Protein AF-C3KRX3-F1 (afdb_monomer_lite)

pLDDT: mean 74.13, std 24.15, range [28.0, 97.75]

InterPro domains:
  IPR002525 Transposase IS110-like, N-terminal [PF01548] (1-55)

Radius of gyration: 36.02 Å; chains: 1; bounding box: 88×101×61 Å

Structure (mmCIF, N/CA/C/O backbone):
data_AF-C3KRX3-F1
#
_entry.id   AF-C3KRX3-F1
#
loop_
_atom_site.group_PDB
_atom_site.id
_atom_site.type_symbol
_atom_site.label_atom_id
_atom_site.label_alt_id
_atom_site.label_comp_id
_atom_site.label_asym_id
_atom_site.label_entity_id
_atom_site.label_seq_id
_atom_site.pdbx_PDB_ins_code
_atom_site.Cartn_x
_atom_site.Cartn_y
_atom_site.Cartn_z
_atom_site.occupancy
_atom_site.B_iso_or_equiv
_atom_site.auth_seq_id
_atom_site.auth_comp_id
_atom_site.auth_asym_id
_atom_site.auth_atom_id
_atom_site.pdbx_PDB_model_num
ATOM 1 N N . MET A 1 1 ? 27.869 24.594 -34.626 1.00 61.56 1 MET A N 1
ATOM 2 C CA . MET A 1 1 ? 28.157 23.152 -34.427 1.00 61.56 1 MET A CA 1
ATOM 3 C C . MET A 1 1 ? 28.189 22.350 -35.729 1.00 61.56 1 MET A C 1
ATOM 5 O O . MET A 1 1 ? 29.148 21.621 -35.917 1.00 61.56 1 MET A O 1
ATOM 9 N N . ALA A 1 2 ? 27.242 22.512 -36.662 1.00 75.69 2 ALA A N 1
ATOM 10 C CA . ALA A 1 2 ? 27.220 21.733 -37.914 1.00 75.69 2 ALA A CA 1
ATOM 11 C C . ALA A 1 2 ? 28.463 21.888 -38.828 1.00 75.69 2 ALA A C 1
ATOM 13 O O . ALA A 1 2 ? 28.830 20.942 -39.514 1.00 75.69 2 ALA A O 1
ATOM 14 N N . SER A 1 3 ? 29.127 23.053 -38.822 1.00 82.56 3 SER A N 1
ATOM 15 C CA . SER A 1 3 ? 30.347 23.293 -39.619 1.00 82.56 3 SER A CA 1
ATOM 16 C C . SER A 1 3 ? 31.517 22.388 -39.199 1.00 82.56 3 SER A C 1
ATOM 18 O O . SER A 1 3 ? 32.142 21.756 -40.043 1.00 82.56 3 SER A O 1
ATOM 20 N N . ALA A 1 4 ? 31.728 22.229 -37.887 1.00 81.69 4 ALA A N 1
ATOM 21 C CA . ALA A 1 4 ? 32.831 21.445 -37.330 1.00 81.69 4 ALA A CA 1
ATOM 22 C C . ALA A 1 4 ? 32.752 19.950 -37.690 1.00 81.69 4 ALA A C 1
ATOM 24 O O . ALA A 1 4 ? 33.777 19.306 -37.875 1.00 81.69 4 ALA A O 1
ATOM 25 N N . LEU A 1 5 ? 31.541 19.400 -37.847 1.00 80.94 5 LEU A N 1
ATOM 26 C CA . LEU A 1 5 ? 31.346 18.009 -38.282 1.00 80.94 5 LEU A CA 1
ATOM 27 C C . LEU A 1 5 ? 31.797 17.773 -39.732 1.00 80.94 5 LEU A C 1
ATOM 29 O O . LEU A 1 5 ? 32.137 16.648 -40.085 1.00 80.94 5 LEU A O 1
ATOM 33 N N . ARG A 1 6 ? 31.788 18.818 -40.573 1.00 81.44 6 ARG A N 1
ATOM 34 C CA . ARG A 1 6 ? 32.241 18.744 -41.969 1.00 81.44 6 ARG A CA 1
ATOM 35 C C . ARG A 1 6 ? 33.741 18.981 -42.095 1.00 81.44 6 ARG A C 1
ATOM 37 O O . ARG A 1 6 ? 34.376 18.332 -42.917 1.00 81.44 6 ARG A O 1
ATOM 44 N N . THR A 1 7 ? 34.292 19.909 -41.314 1.00 89.62 7 THR A N 1
ATOM 45 C CA . THR A 1 7 ? 35.708 20.293 -41.410 1.00 89.62 7 THR A CA 1
ATOM 46 C C . THR A 1 7 ? 36.634 19.378 -40.623 1.00 89.62 7 THR A C 1
ATOM 48 O O . THR A 1 7 ? 37.745 19.121 -41.076 1.00 89.62 7 THR A O 1
ATOM 51 N N . ASP A 1 8 ? 36.184 18.839 -39.487 1.00 86.88 8 ASP A N 1
ATOM 52 C CA . ASP A 1 8 ? 37.054 18.126 -38.547 1.00 86.88 8 ASP A CA 1
ATOM 53 C C . ASP A 1 8 ? 36.529 16.729 -38.170 1.00 86.88 8 ASP A C 1
ATOM 55 O O . ASP A 1 8 ? 36.429 16.407 -36.985 1.00 86.88 8 ASP A O 1
ATOM 59 N N . PRO A 1 9 ? 36.230 15.843 -39.141 1.00 80.69 9 PRO A N 1
ATOM 60 C CA . PRO A 1 9 ? 35.648 14.524 -38.871 1.00 80.69 9 PRO A CA 1
ATOM 61 C C . PRO A 1 9 ? 36.536 13.644 -37.978 1.00 80.69 9 PRO A C 1
ATOM 63 O O . PRO A 1 9 ? 36.030 12.858 -37.186 1.00 80.69 9 PRO A O 1
ATOM 66 N N . ARG A 1 10 ? 37.862 13.826 -38.037 1.00 85.12 10 ARG A N 1
ATOM 67 C CA . ARG A 1 10 ? 38.846 13.137 -37.179 1.00 85.12 10 ARG A CA 1
ATOM 68 C C . ARG A 1 10 ? 38.731 13.478 -35.689 1.00 85.12 10 ARG A C 1
ATOM 70 O O . ARG A 1 10 ? 39.195 12.708 -34.856 1.00 85.12 10 ARG A O 1
ATOM 77 N N . CYS A 1 11 ? 38.140 14.625 -35.356 1.00 88.81 11 CYS A N 1
ATOM 78 C CA . CYS A 1 11 ? 37.934 15.061 -33.975 1.00 88.81 11 CYS A CA 1
ATOM 79 C C . CYS A 1 11 ? 36.667 14.448 -33.359 1.00 88.81 11 CYS A C 1
ATOM 81 O O . CYS A 1 11 ? 36.421 14.623 -32.166 1.00 88.81 11 CYS A O 1
ATOM 83 N N . PHE A 1 12 ? 35.866 13.728 -34.151 1.00 84.00 12 PHE A N 1
ATOM 84 C CA . PHE A 1 12 ? 34.628 13.102 -33.714 1.00 84.00 12 PHE A CA 1
ATOM 85 C C . PHE A 1 12 ? 34.706 11.586 -33.866 1.00 84.00 12 PHE A C 1
ATOM 87 O O . PHE A 1 12 ? 35.171 11.046 -34.865 1.00 84.00 12 PHE A O 1
ATOM 94 N N . ARG A 1 13 ? 34.200 10.877 -32.859 1.00 84.69 13 ARG A N 1
ATOM 95 C CA . ARG A 1 13 ? 33.990 9.434 -32.939 1.00 84.69 13 ARG A CA 1
ATOM 96 C C . ARG A 1 13 ? 32.637 9.168 -33.595 1.00 84.69 13 ARG A C 1
ATOM 98 O O . ARG A 1 13 ? 31.628 9.713 -33.151 1.00 84.69 13 ARG A O 1
ATOM 105 N N . LEU A 1 14 ? 32.610 8.293 -34.600 1.00 82.06 14 LEU A N 1
ATOM 106 C CA . LEU A 1 14 ? 31.362 7.840 -35.213 1.00 82.06 14 LEU A CA 1
ATOM 107 C C . LEU A 1 14 ? 30.491 7.123 -34.171 1.00 82.06 14 LEU A C 1
ATOM 109 O O . LEU A 1 14 ? 30.940 6.195 -33.491 1.00 82.06 14 LEU A O 1
ATOM 113 N N . LEU A 1 15 ? 29.243 7.572 -34.043 1.00 80.88 15 LEU A N 1
ATOM 114 C CA . LEU A 1 15 ? 28.245 6.920 -33.209 1.00 80.88 15 LEU A CA 1
ATOM 115 C C . LEU A 1 15 ? 27.682 5.727 -33.991 1.00 80.88 15 LEU A C 1
ATOM 117 O O . LEU A 1 15 ? 26.908 5.907 -34.928 1.00 80.88 15 LEU A O 1
ATOM 121 N N . ALA A 1 16 ? 28.083 4.512 -33.624 1.00 81.75 16 ALA A N 1
ATOM 122 C CA . ALA A 1 16 ? 27.422 3.311 -34.117 1.00 81.75 16 ALA A CA 1
ATOM 123 C C . ALA A 1 16 ? 26.065 3.151 -33.419 1.00 81.75 16 ALA A C 1
ATOM 125 O O . ALA A 1 16 ? 25.944 3.420 -32.217 1.00 81.75 16 ALA A O 1
ATOM 126 N N . VAL A 1 17 ? 25.055 2.697 -34.164 1.00 81.19 17 VAL A N 1
ATOM 127 C CA . VAL A 1 17 ? 23.782 2.272 -33.572 1.00 81.19 17 VAL A CA 1
ATOM 128 C C . VAL A 1 17 ? 24.090 1.148 -32.583 1.00 81.19 17 VAL A C 1
ATOM 130 O O . VAL A 1 17 ? 24.854 0.234 -32.892 1.00 81.19 17 VAL A O 1
ATOM 133 N N . SER A 1 18 ? 23.576 1.275 -31.358 1.00 84.62 18 SER A N 1
ATOM 134 C CA . SER A 1 18 ? 23.755 0.242 -30.333 1.00 84.62 18 SER A CA 1
ATOM 135 C C . SER A 1 18 ? 23.065 -1.048 -30.769 1.00 84.62 18 SER A C 1
ATOM 137 O O . SER A 1 18 ? 22.106 -0.997 -31.534 1.00 84.62 18 SER A O 1
ATOM 139 N N . ASP A 1 19 ? 23.537 -2.186 -30.264 1.00 91.00 19 ASP A N 1
ATOM 140 C CA . ASP A 1 19 ? 22.885 -3.473 -30.503 1.00 91.00 19 ASP A CA 1
ATOM 141 C C . ASP A 1 19 ? 21.372 -3.378 -30.190 1.00 91.00 19 ASP A C 1
ATOM 143 O O . ASP A 1 19 ? 21.019 -2.807 -29.148 1.00 91.00 19 ASP A O 1
ATOM 147 N N . PRO A 1 20 ? 20.475 -3.880 -31.063 1.00 90.81 20 PRO A N 1
ATOM 148 C CA . PRO A 1 20 ? 19.029 -3.799 -30.860 1.00 90.81 20 PRO A CA 1
ATOM 149 C C . PRO A 1 20 ? 18.568 -4.300 -29.486 1.00 90.81 20 PRO A C 1
ATOM 151 O O . PRO A 1 20 ? 17.717 -3.666 -28.866 1.00 90.81 20 PRO A O 1
ATOM 154 N N . VAL A 1 21 ? 19.198 -5.350 -28.947 1.00 93.94 21 VAL A N 1
ATOM 155 C CA . VAL A 1 21 ? 18.881 -5.896 -27.617 1.00 93.94 21 VAL A CA 1
ATOM 156 C C . VAL A 1 21 ? 19.184 -4.877 -26.516 1.00 93.94 21 VAL A C 1
ATOM 158 O O . VAL A 1 21 ? 18.441 -4.742 -25.544 1.00 93.94 21 VAL A O 1
ATOM 161 N N . VAL A 1 22 ? 20.265 -4.107 -26.668 1.00 92.69 22 VAL A N 1
ATOM 162 C CA . VAL A 1 22 ? 20.630 -3.042 -25.721 1.00 92.69 22 VAL A CA 1
ATOM 163 C C . VAL A 1 22 ? 19.642 -1.878 -25.795 1.00 92.69 22 VAL A C 1
ATOM 165 O O . VAL A 1 22 ? 19.370 -1.248 -24.772 1.00 92.69 22 VAL A O 1
ATOM 168 N N . ILE A 1 23 ? 19.109 -1.577 -26.981 1.00 91.31 23 ILE A N 1
ATOM 169 C CA . ILE A 1 23 ? 18.072 -0.552 -27.151 1.00 91.31 23 ILE A CA 1
ATOM 170 C C . ILE A 1 23 ? 16.788 -1.002 -26.448 1.00 91.31 23 ILE A C 1
ATOM 172 O O . ILE A 1 23 ? 16.281 -0.264 -25.607 1.00 91.31 23 ILE A O 1
ATOM 176 N N . GLU A 1 24 ? 16.321 -2.223 -26.708 1.00 93.12 24 GLU A N 1
ATOM 177 C CA . GLU A 1 24 ? 15.122 -2.777 -26.067 1.00 93.12 24 GLU A CA 1
ATOM 178 C C . GLU A 1 24 ? 15.239 -2.782 -24.541 1.00 93.12 24 GLU A C 1
ATOM 180 O O . GLU A 1 24 ? 14.356 -2.279 -23.846 1.00 93.12 24 GLU A O 1
ATOM 185 N N . LEU A 1 25 ? 16.358 -3.272 -23.999 1.00 96.25 25 LEU A N 1
ATOM 186 C CA . LEU A 1 25 ? 16.591 -3.296 -22.555 1.00 96.25 25 LEU A CA 1
ATOM 187 C C . LEU A 1 25 ? 16.552 -1.892 -21.930 1.00 96.25 25 LEU A C 1
ATOM 189 O O . LEU A 1 25 ? 16.054 -1.723 -20.816 1.00 96.25 25 LEU A O 1
ATOM 193 N N . ARG A 1 26 ? 17.058 -0.870 -22.634 1.00 94.56 26 ARG A N 1
ATOM 194 C CA . ARG A 1 26 ? 16.985 0.520 -22.160 1.00 94.56 26 ARG A CA 1
ATOM 195 C C . ARG A 1 26 ? 15.557 1.032 -22.111 1.00 94.56 26 ARG A C 1
ATOM 197 O O . ARG A 1 26 ? 15.231 1.745 -21.167 1.00 94.56 26 ARG A O 1
ATOM 204 N N . GLU A 1 27 ? 14.720 0.681 -23.081 1.00 96.44 27 GLU A N 1
ATOM 205 C CA . GLU A 1 27 ? 13.312 1.079 -23.046 1.00 96.44 27 GLU A CA 1
ATOM 206 C C . GLU A 1 27 ? 12.575 0.400 -21.886 1.00 96.44 27 GLU A C 1
ATOM 208 O O . GLU A 1 27 ? 11.842 1.067 -21.159 1.00 96.44 27 GLU A O 1
ATOM 213 N N . TRP A 1 28 ? 12.853 -0.879 -21.610 1.00 96.38 28 TRP A N 1
ATOM 214 C CA . TRP A 1 28 ? 12.327 -1.544 -20.412 1.00 96.38 28 TRP A CA 1
ATOM 215 C C . TRP A 1 28 ? 12.785 -0.868 -19.114 1.00 96.38 28 TRP A C 1
ATOM 217 O O . TRP A 1 28 ? 11.968 -0.653 -18.217 1.00 96.38 28 TRP A O 1
ATOM 227 N N . SER A 1 29 ? 14.065 -0.486 -19.021 1.00 96.19 29 SER A N 1
ATOM 228 C CA . SER A 1 29 ? 14.590 0.264 -17.868 1.00 96.19 29 SER A CA 1
ATOM 229 C C . SER A 1 29 ? 13.877 1.603 -17.698 1.00 96.19 29 SER A C 1
ATOM 231 O O . SER A 1 29 ? 13.450 1.928 -16.594 1.00 96.19 29 SER A O 1
ATOM 233 N N . ARG A 1 30 ? 13.680 2.355 -18.790 1.00 96.25 30 ARG A N 1
ATOM 234 C CA . ARG A 1 30 ? 12.962 3.639 -18.766 1.00 96.25 30 ARG A CA 1
ATOM 235 C C . ARG A 1 30 ? 11.528 3.480 -18.281 1.00 96.25 30 ARG A C 1
ATOM 237 O O . ARG A 1 30 ? 11.112 4.213 -17.394 1.00 96.25 30 ARG A O 1
ATOM 244 N N . ILE A 1 31 ? 10.799 2.487 -18.792 1.00 97.75 31 ILE A N 1
ATOM 245 C CA . ILE A 1 31 ? 9.425 2.209 -18.350 1.00 97.75 31 ILE A CA 1
ATOM 246 C C . ILE A 1 31 ? 9.401 1.880 -16.851 1.00 97.75 31 ILE A C 1
ATOM 248 O O . ILE A 1 31 ? 8.549 2.383 -16.117 1.00 97.75 31 ILE A O 1
ATOM 252 N N . ALA A 1 32 ? 10.341 1.063 -16.371 1.00 97.19 32 ALA A N 1
ATOM 253 C CA . ALA A 1 32 ? 10.432 0.725 -14.953 1.00 97.19 32 ALA A CA 1
ATOM 254 C C . ALA A 1 32 ? 10.741 1.955 -14.076 1.00 97.19 32 ALA A C 1
ATOM 256 O O . ALA A 1 32 ? 10.160 2.107 -12.995 1.00 97.19 32 ALA A O 1
ATOM 257 N N . GLU A 1 33 ? 11.620 2.848 -14.534 1.00 97.19 33 GLU A N 1
ATOM 258 C CA . GLU A 1 33 ? 11.944 4.113 -13.864 1.00 97.19 33 GLU A CA 1
ATOM 259 C C . GLU A 1 33 ? 10.735 5.059 -13.815 1.00 97.19 33 GLU A C 1
ATOM 261 O O . GLU A 1 33 ? 10.416 5.587 -12.745 1.00 97.19 33 GLU A O 1
ATOM 266 N N . ASP A 1 34 ? 10.014 5.208 -14.927 1.00 97.62 34 ASP A N 1
ATOM 267 C CA . ASP A 1 34 ? 8.817 6.047 -15.022 1.00 97.62 34 ASP A CA 1
ATOM 268 C C . ASP A 1 34 ? 7.706 5.549 -14.088 1.00 97.62 34 ASP A C 1
ATOM 270 O O . ASP A 1 34 ? 7.142 6.325 -13.309 1.00 97.62 34 ASP A O 1
ATOM 274 N N . LEU A 1 35 ? 7.436 4.239 -14.082 1.00 97.00 35 LEU A N 1
ATOM 275 C CA . LEU A 1 35 ? 6.455 3.632 -13.177 1.00 97.00 35 LEU A CA 1
ATOM 276 C C . LEU A 1 35 ? 6.865 3.767 -11.708 1.00 97.00 35 LEU A C 1
ATOM 278 O O . LEU A 1 35 ? 6.021 4.023 -10.847 1.00 97.00 35 LEU A O 1
ATOM 282 N N . SER A 1 36 ? 8.159 3.650 -11.407 1.00 94.31 36 SER A N 1
ATOM 283 C CA . SER A 1 36 ? 8.675 3.856 -10.050 1.00 94.31 36 SER A CA 1
ATOM 284 C C . SER A 1 36 ? 8.493 5.307 -9.596 1.00 94.31 36 SER A C 1
ATOM 286 O O . SER A 1 36 ? 8.085 5.565 -8.458 1.00 94.31 36 SER A O 1
ATOM 288 N N . ALA A 1 37 ? 8.752 6.272 -10.482 1.00 95.94 37 ALA A N 1
ATOM 289 C CA . ALA A 1 37 ? 8.524 7.686 -10.210 1.00 95.94 37 ALA A CA 1
ATOM 290 C C . ALA A 1 37 ? 7.034 7.982 -9.981 1.00 95.94 37 ALA A C 1
ATOM 292 O O . ALA A 1 37 ? 6.687 8.699 -9.037 1.00 95.94 37 ALA A O 1
ATOM 293 N N . GLU A 1 38 ? 6.151 7.391 -10.784 1.00 96.56 38 GLU A N 1
ATOM 294 C CA . GLU A 1 38 ? 4.708 7.579 -10.651 1.00 96.56 38 GLU A CA 1
ATOM 295 C C . GLU A 1 38 ? 4.161 6.950 -9.363 1.00 96.56 38 GLU A C 1
ATOM 297 O O . GLU A 1 38 ? 3.446 7.608 -8.602 1.00 96.56 38 GLU A O 1
ATOM 302 N N . ARG A 1 39 ? 4.603 5.733 -9.022 1.00 94.12 39 ARG A N 1
ATOM 303 C CA . ARG A 1 39 ? 4.300 5.080 -7.737 1.00 94.12 39 ARG A CA 1
ATOM 304 C C . ARG A 1 39 ? 4.677 5.969 -6.558 1.00 94.12 39 ARG A C 1
ATOM 306 O O . ARG A 1 39 ? 3.895 6.108 -5.614 1.00 94.12 39 ARG A O 1
ATOM 313 N N . ASN A 1 40 ? 5.841 6.615 -6.614 1.00 92.94 40 ASN A N 1
ATOM 314 C CA . ASN A 1 40 ? 6.287 7.538 -5.570 1.00 92.94 40 ASN A CA 1
ATOM 315 C C . ASN A 1 40 ? 5.400 8.788 -5.477 1.00 92.94 40 ASN A C 1
ATOM 317 O O . ASN A 1 40 ? 5.023 9.187 -4.373 1.00 92.94 40 ASN A O 1
ATOM 321 N N . ARG A 1 41 ? 5.023 9.391 -6.612 1.00 94.25 41 ARG A N 1
ATOM 322 C CA . ARG A 1 41 ? 4.116 10.553 -6.642 1.00 94.25 41 ARG A CA 1
ATOM 323 C C . ARG A 1 41 ? 2.748 10.220 -6.047 1.00 94.25 41 ARG A C 1
ATOM 325 O O . ARG A 1 41 ? 2.272 10.957 -5.181 1.00 94.25 41 ARG A O 1
ATOM 332 N N . LEU A 1 42 ? 2.147 9.100 -6.451 1.00 94.19 42 LEU A N 1
ATOM 333 C CA . LEU A 1 42 ? 0.850 8.643 -5.942 1.00 94.19 42 LEU A CA 1
ATOM 334 C C . LEU A 1 42 ? 0.907 8.328 -4.444 1.00 94.19 42 LEU A C 1
ATOM 336 O O . LEU A 1 42 ? 0.047 8.780 -3.688 1.00 94.19 42 LEU A O 1
ATOM 340 N N . THR A 1 43 ? 1.965 7.647 -3.999 1.00 92.25 43 THR A N 1
ATOM 341 C CA . THR A 1 43 ? 2.199 7.345 -2.577 1.00 92.25 43 THR A CA 1
ATOM 342 C C . THR A 1 43 ? 2.309 8.625 -1.744 1.00 92.25 43 THR A C 1
ATOM 344 O O . THR A 1 43 ? 1.712 8.728 -0.671 1.00 92.25 43 THR A O 1
ATOM 347 N N . ASN A 1 44 ? 3.029 9.634 -2.239 1.00 91.56 44 ASN A N 1
ATOM 348 C CA . ASN A 1 44 ? 3.159 10.916 -1.547 1.00 91.56 44 ASN A CA 1
ATOM 349 C C . ASN A 1 44 ? 1.820 11.654 -1.467 1.00 91.56 44 ASN A C 1
ATOM 351 O O . ASN A 1 44 ? 1.441 12.119 -0.392 1.00 91.56 44 ASN A O 1
ATOM 355 N N . ARG A 1 45 ? 1.058 11.690 -2.567 1.00 92.00 45 ARG A N 1
ATOM 356 C CA . ARG A 1 45 ? -0.279 12.298 -2.583 1.00 92.00 45 ARG A CA 1
ATOM 357 C C . ARG A 1 45 ? -1.230 11.597 -1.611 1.00 92.00 45 ARG A C 1
ATOM 359 O O . ARG A 1 45 ? -1.936 12.269 -0.862 1.00 92.00 45 ARG A O 1
ATOM 366 N N . MET A 1 46 ? -1.227 10.265 -1.583 1.00 91.62 46 MET A N 1
ATOM 367 C CA . MET A 1 46 ? -2.004 9.464 -0.633 1.00 91.62 46 MET A CA 1
ATOM 368 C C . MET A 1 46 ? -1.612 9.778 0.815 1.00 91.62 46 MET A C 1
ATOM 370 O O . MET A 1 46 ? -2.489 10.023 1.644 1.00 91.62 46 MET A O 1
ATOM 374 N N . ARG A 1 47 ? -0.307 9.848 1.116 1.00 91.19 47 ARG A N 1
ATOM 375 C CA . ARG A 1 47 ? 0.202 10.210 2.449 1.00 91.19 47 ARG A CA 1
ATOM 376 C C . ARG A 1 47 ? -0.353 11.548 2.921 1.00 91.19 47 ARG A C 1
ATOM 378 O O . ARG A 1 47 ? -0.792 11.658 4.063 1.00 91.19 47 ARG A O 1
ATOM 385 N N . GLU A 1 48 ? -0.345 12.557 2.054 1.00 89.75 48 GLU A N 1
ATOM 386 C CA . GLU A 1 48 ? -0.862 13.890 2.377 1.00 89.75 48 GLU A CA 1
ATOM 387 C C . GLU A 1 48 ? -2.361 13.880 2.697 1.00 89.75 48 GLU A C 1
ATOM 389 O O . GLU A 1 48 ? -2.791 14.586 3.612 1.00 89.75 48 GLU A O 1
ATOM 394 N N . GLN A 1 49 ? -3.156 13.073 1.983 1.00 90.25 49 GLN A N 1
ATOM 395 C CA . GLN A 1 49 ? -4.587 12.924 2.271 1.00 90.25 49 GLN A CA 1
ATOM 396 C C . GLN A 1 49 ? -4.822 12.188 3.594 1.00 90.25 49 GLN A C 1
ATOM 398 O O . GLN A 1 49 ? -5.573 12.671 4.444 1.00 90.25 49 GLN A O 1
ATOM 403 N N . LEU A 1 50 ? -4.126 11.068 3.811 1.00 88.75 50 LEU A N 1
ATOM 404 C CA . LEU A 1 50 ? -4.219 10.296 5.052 1.00 88.75 50 LEU A CA 1
ATOM 405 C C . LEU A 1 50 ? -3.812 11.122 6.269 1.00 88.75 50 LEU A C 1
ATOM 407 O O . LEU A 1 50 ? -4.461 11.044 7.306 1.00 88.75 50 LEU A O 1
ATOM 411 N N . TRP A 1 51 ? -2.803 11.981 6.134 1.00 87.44 51 TRP A N 1
ATOM 412 C CA . TRP A 1 51 ? -2.372 12.849 7.225 1.00 87.44 51 TRP A CA 1
ATOM 413 C C . TRP A 1 51 ? -3.476 13.801 7.705 1.00 87.44 51 TRP A C 1
ATOM 415 O O . TRP A 1 51 ? -3.549 14.114 8.893 1.00 87.44 51 TRP A O 1
ATOM 425 N N . ARG A 1 52 ? -4.346 14.260 6.795 1.00 86.88 52 ARG A N 1
ATOM 426 C CA . ARG A 1 52 ? -5.461 15.164 7.120 1.00 86.88 52 ARG A CA 1
ATOM 427 C C . ARG A 1 52 ? -6.665 14.425 7.691 1.00 86.88 52 ARG A C 1
ATOM 429 O O . ARG A 1 52 ? -7.343 14.976 8.552 1.00 86.88 52 ARG A O 1
ATOM 436 N N . TYR A 1 53 ? -6.939 13.222 7.191 1.00 87.44 53 TYR A N 1
ATOM 437 C CA . TYR A 1 53 ? -8.188 12.513 7.465 1.00 87.44 53 TYR A CA 1
ATOM 438 C C . TYR A 1 53 ? -8.043 11.367 8.472 1.00 87.44 53 TYR A C 1
ATOM 440 O O . TYR A 1 53 ? -8.844 11.256 9.396 1.00 87.44 53 TYR A O 1
ATOM 448 N N . PHE A 1 54 ? -7.020 10.525 8.322 1.00 89.12 54 PHE A N 1
ATOM 449 C CA . PHE A 1 54 ? -6.850 9.308 9.114 1.00 89.12 54 PHE A CA 1
ATOM 450 C C . PHE A 1 54 ? -5.370 9.069 9.477 1.00 89.12 54 PHE A C 1
ATOM 452 O O . PHE A 1 54 ? -4.740 8.131 8.982 1.00 89.12 54 PHE A O 1
ATOM 459 N N . PRO A 1 55 ? -4.786 9.918 10.346 1.00 88.88 55 PRO A N 1
ATOM 460 C CA . PRO A 1 55 ? -3.350 9.894 10.625 1.00 88.88 55 PRO A CA 1
ATOM 461 C C . PRO A 1 55 ? -2.887 8.636 11.368 1.00 88.88 55 PRO A C 1
ATOM 463 O O . PRO A 1 55 ? -1.732 8.258 11.226 1.00 88.88 55 PRO A O 1
ATOM 466 N N . ALA A 1 56 ? -3.769 7.965 12.116 1.00 89.62 56 ALA A N 1
ATOM 467 C CA . ALA A 1 56 ? -3.449 6.733 12.838 1.00 89.62 56 ALA A CA 1
ATOM 468 C C . ALA A 1 56 ? -2.934 5.606 11.921 1.00 89.62 56 ALA A C 1
ATOM 470 O O . ALA A 1 56 ? -2.076 4.825 12.321 1.00 89.62 56 ALA A O 1
ATOM 471 N N . LEU A 1 57 ? -3.400 5.556 10.668 1.00 89.62 57 LEU A N 1
ATOM 472 C CA . LEU A 1 57 ? -2.944 4.571 9.686 1.00 89.62 57 LEU A CA 1
ATOM 473 C C . LEU A 1 57 ? -1.456 4.753 9.323 1.00 89.62 57 LEU A C 1
ATOM 475 O O . LEU A 1 57 ? -0.776 3.781 9.008 1.00 89.62 57 LEU A O 1
ATOM 479 N N . LEU A 1 58 ? -0.939 5.986 9.405 1.00 89.81 58 LEU A N 1
ATOM 480 C CA . LEU A 1 58 ? 0.454 6.316 9.078 1.00 89.81 58 LEU A CA 1
ATOM 481 C C . LEU A 1 58 ? 1.456 5.863 10.151 1.00 89.81 58 LEU A C 1
ATOM 483 O O . LEU A 1 58 ? 2.652 5.829 9.873 1.00 89.81 58 LEU A O 1
ATOM 487 N N . GLU A 1 59 ? 0.992 5.524 11.355 1.00 89.31 59 GLU A N 1
ATOM 488 C CA . GLU A 1 59 ? 1.848 5.031 12.445 1.00 89.31 59 GLU A CA 1
ATOM 489 C C . GLU A 1 59 ? 2.190 3.540 12.283 1.00 89.31 59 GLU A C 1
ATOM 491 O O . GLU A 1 59 ? 3.158 3.055 12.865 1.00 89.31 59 GLU A O 1
ATOM 496 N N . LEU A 1 60 ? 1.415 2.806 11.476 1.00 89.69 60 LEU A N 1
ATOM 497 C CA . LEU A 1 60 ? 1.599 1.369 11.276 1.00 89.69 60 LEU A CA 1
ATOM 498 C C . LEU A 1 60 ? 2.701 1.042 10.264 1.00 89.69 60 LEU A C 1
ATOM 500 O O . LEU A 1 60 ? 3.393 0.041 10.406 1.00 89.69 60 LEU A O 1
ATOM 504 N N . GLU A 1 61 ? 2.852 1.835 9.206 1.00 88.44 61 GLU A N 1
ATOM 505 C CA . GLU A 1 61 ? 3.763 1.512 8.109 1.00 88.44 61 GLU A CA 1
ATOM 506 C C . GLU A 1 61 ? 4.269 2.771 7.415 1.00 88.44 61 GLU A C 1
ATOM 508 O O . GLU A 1 61 ? 3.518 3.718 7.173 1.00 88.44 61 GLU A O 1
ATOM 513 N N . ASN A 1 62 ? 5.551 2.765 7.046 1.00 84.44 62 ASN A N 1
ATOM 514 C CA . ASN A 1 62 ? 6.126 3.863 6.283 1.00 84.44 62 ASN A CA 1
ATOM 515 C C . ASN A 1 62 ? 5.992 3.654 4.769 1.00 84.44 62 ASN A C 1
ATOM 517 O O . ASN A 1 62 ? 5.883 4.647 4.043 1.00 84.44 62 ASN A O 1
ATOM 521 N N . ASP A 1 63 ? 6.001 2.410 4.281 1.00 88.12 63 ASP A N 1
ATOM 522 C CA . ASP A 1 63 ? 5.705 2.119 2.876 1.00 88.12 63 ASP A CA 1
ATOM 523 C C . ASP A 1 63 ? 4.196 2.003 2.623 1.00 88.12 63 ASP A C 1
ATOM 525 O O . ASP A 1 63 ? 3.595 0.942 2.781 1.00 88.12 63 ASP A O 1
ATOM 529 N N . LEU A 1 64 ? 3.578 3.098 2.177 1.00 88.19 64 LEU A N 1
ATOM 530 C CA . LEU A 1 64 ? 2.142 3.108 1.876 1.00 88.19 64 LEU A CA 1
ATOM 531 C C . LEU A 1 64 ? 1.767 2.308 0.623 1.00 88.19 64 LEU A C 1
ATOM 533 O O . LEU A 1 64 ? 0.586 2.085 0.386 1.00 88.19 64 LEU A O 1
ATOM 537 N N . GLY A 1 65 ? 2.756 1.886 -0.171 1.00 88.12 65 GLY A N 1
ATOM 538 C CA . GLY A 1 65 ? 2.554 0.967 -1.287 1.00 88.12 65 GLY A CA 1
ATOM 539 C C . GLY A 1 65 ? 2.592 -0.505 -0.875 1.00 88.12 65 GLY A C 1
ATOM 540 O O . GLY A 1 65 ? 2.547 -1.368 -1.744 1.00 88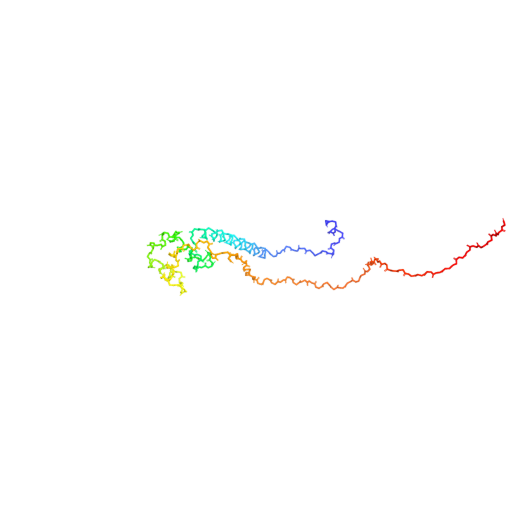.12 65 GLY A O 1
ATOM 541 N N . ALA A 1 66 ? 2.724 -0.817 0.418 1.00 91.25 66 ALA A N 1
ATOM 542 C CA . ALA A 1 66 ? 2.703 -2.194 0.877 1.00 91.25 66 ALA A CA 1
ATOM 543 C C . ALA A 1 66 ? 1.294 -2.790 0.716 1.00 91.25 66 ALA A C 1
ATOM 545 O O . ALA A 1 66 ? 0.336 -2.292 1.305 1.00 91.25 66 ALA A O 1
ATOM 546 N N . GLU A 1 67 ? 1.189 -3.900 -0.019 1.00 92.62 67 GLU A N 1
ATOM 547 C CA . GLU A 1 67 ? -0.078 -4.591 -0.332 1.00 92.62 67 GLU A CA 1
ATOM 548 C C . GLU A 1 67 ? -0.976 -4.806 0.893 1.00 92.62 67 GLU A C 1
ATOM 550 O O . GLU A 1 67 ? -2.176 -4.559 0.862 1.00 92.62 67 GLU A O 1
ATOM 555 N N . TRP A 1 68 ? -0.393 -5.209 2.023 1.00 94.31 68 TRP A N 1
ATOM 556 C CA . TRP A 1 68 ? -1.161 -5.451 3.243 1.00 94.31 68 TRP A CA 1
ATOM 557 C C . TRP A 1 68 ? -1.785 -4.186 3.840 1.00 94.31 68 TRP A C 1
ATOM 559 O O . TRP A 1 68 ? -2.835 -4.264 4.474 1.00 94.31 68 TRP A O 1
ATOM 569 N N . LEU A 1 69 ? -1.125 -3.034 3.679 1.00 93.75 69 LEU A N 1
ATOM 570 C CA . LEU A 1 69 ? -1.621 -1.758 4.173 1.00 93.75 69 LEU A CA 1
ATOM 571 C C . LEU A 1 69 ? -2.747 -1.256 3.268 1.00 93.75 69 LEU A C 1
ATOM 573 O O . LEU A 1 69 ? -3.730 -0.720 3.773 1.00 93.75 69 LEU A O 1
ATOM 577 N N . LEU A 1 70 ? -2.628 -1.471 1.955 1.00 93.50 70 LEU A N 1
ATOM 578 C CA . LEU A 1 70 ? -3.687 -1.172 0.991 1.00 93.50 70 LEU A CA 1
ATOM 579 C C . LEU A 1 70 ? -4.933 -2.024 1.260 1.00 93.50 70 LEU A C 1
ATOM 581 O O . LEU A 1 70 ? -6.023 -1.475 1.387 1.00 93.50 70 LEU A O 1
ATOM 585 N N . ASP A 1 71 ? -4.765 -3.329 1.481 1.00 95.31 71 ASP A N 1
ATOM 586 C CA . ASP A 1 71 ? -5.860 -4.228 1.867 1.00 95.31 71 ASP A CA 1
ATOM 587 C C . ASP A 1 71 ? -6.483 -3.848 3.220 1.00 95.31 71 ASP A C 1
ATOM 589 O O . ASP A 1 71 ? -7.701 -3.952 3.421 1.00 95.31 71 ASP A O 1
ATOM 593 N N . LEU A 1 72 ? -5.659 -3.400 4.175 1.00 94.31 72 LEU A N 1
ATOM 594 C CA . LEU A 1 72 ? -6.143 -2.888 5.455 1.00 94.31 72 LEU A CA 1
ATOM 595 C C . LEU A 1 72 ? -6.966 -1.617 5.252 1.00 94.31 72 LEU A C 1
ATOM 597 O O . LEU A 1 72 ? -8.016 -1.478 5.876 1.00 94.31 72 LEU A O 1
ATOM 601 N N . TRP A 1 73 ? -6.513 -0.713 4.387 1.00 93.25 73 TRP A N 1
ATOM 602 C CA . TRP A 1 73 ? -7.202 0.538 4.101 1.00 93.25 73 TRP A CA 1
ATOM 603 C C . TRP A 1 73 ? -8.521 0.316 3.354 1.00 93.25 73 TRP A C 1
ATOM 605 O O . TRP A 1 73 ? -9.519 0.942 3.698 1.00 93.25 73 TRP A O 1
ATOM 615 N N . ASP A 1 74 ? -8.575 -0.634 2.422 1.00 94.62 74 ASP A N 1
ATOM 616 C CA . ASP A 1 74 ? -9.825 -1.046 1.771 1.00 94.62 74 ASP A CA 1
ATOM 617 C C . ASP A 1 74 ? -10.821 -1.632 2.794 1.00 94.62 74 ASP A C 1
ATOM 619 O O . ASP A 1 74 ? -12.008 -1.284 2.861 1.00 94.62 74 ASP A O 1
ATOM 623 N N . THR A 1 75 ? -10.306 -2.447 3.719 1.00 94.00 75 THR A N 1
ATOM 624 C CA . THR A 1 75 ? -11.107 -2.998 4.817 1.00 94.00 75 THR A CA 1
ATOM 625 C C . THR A 1 75 ? -11.562 -1.906 5.793 1.00 94.00 75 THR A C 1
ATOM 627 O O . THR A 1 75 ? -12.702 -1.945 6.270 1.00 94.00 75 THR A O 1
ATOM 630 N N . VAL A 1 76 ? -10.714 -0.918 6.084 1.00 93.62 76 VAL A N 1
ATOM 631 C CA . VAL A 1 76 ? -10.904 0.137 7.090 1.00 93.62 76 VAL A CA 1
ATOM 632 C C . VAL A 1 76 ? -10.533 1.514 6.509 1.00 93.62 76 VAL A C 1
ATOM 634 O O . VAL A 1 76 ? -9.476 2.057 6.830 1.00 93.62 76 VAL A O 1
ATOM 637 N N . PRO A 1 77 ? -11.404 2.127 5.683 1.00 90.69 77 PRO A N 1
ATOM 638 C CA . PRO A 1 77 ? -11.083 3.388 5.026 1.00 90.69 77 PRO A CA 1
ATOM 639 C C . PRO A 1 77 ? -11.264 4.601 5.941 1.00 90.69 77 PRO A C 1
ATOM 641 O O . PRO A 1 77 ? -10.678 5.651 5.685 1.00 90.69 77 PRO A O 1
ATOM 644 N N . THR A 1 78 ? -12.069 4.473 7.005 1.00 90.12 78 THR A N 1
ATOM 645 C CA . THR A 1 78 ? -12.438 5.575 7.903 1.00 90.12 78 THR A CA 1
ATOM 646 C C . THR A 1 78 ? -12.144 5.244 9.369 1.00 90.12 78 THR A C 1
ATOM 648 O O . THR A 1 78 ? -12.265 4.078 9.769 1.00 90.12 78 THR A O 1
ATOM 651 N N . PRO A 1 79 ? -11.820 6.255 10.202 1.00 89.06 79 PRO A N 1
ATOM 652 C CA . PRO A 1 79 ? -11.628 6.056 11.641 1.00 89.06 79 PRO A CA 1
ATOM 653 C C . PRO A 1 79 ? -12.893 5.511 12.325 1.00 89.06 79 PRO A C 1
ATOM 655 O O . PRO A 1 79 ? -12.805 4.674 13.221 1.00 89.06 79 PRO A O 1
ATOM 658 N N . ASP A 1 80 ? -14.083 5.884 11.846 1.00 90.81 80 ASP A N 1
ATOM 659 C CA . ASP A 1 80 ? -15.348 5.349 12.367 1.00 90.81 80 ASP A CA 1
ATOM 660 C C . ASP A 1 80 ? -15.493 3.845 12.108 1.00 90.81 80 ASP A C 1
ATOM 662 O O . ASP A 1 80 ? -15.984 3.097 12.959 1.00 90.81 80 ASP A O 1
ATOM 666 N N . LYS A 1 81 ? -15.045 3.366 10.939 1.00 91.94 81 LYS A N 1
ATOM 667 C CA . LYS A 1 81 ? -15.030 1.928 10.640 1.00 91.94 81 LYS A CA 1
ATOM 668 C C . LYS A 1 81 ? -13.965 1.215 11.475 1.00 91.94 81 LYS A C 1
ATOM 670 O O . LYS A 1 81 ? -14.212 0.099 11.932 1.00 91.94 81 LYS A O 1
ATOM 675 N N . ALA A 1 82 ? -12.833 1.869 11.742 1.00 91.25 82 ALA A N 1
ATOM 676 C CA . ALA A 1 82 ? -11.781 1.344 12.613 1.00 91.25 82 ALA A CA 1
ATOM 677 C C . ALA A 1 82 ? -12.264 1.128 14.056 1.00 91.25 82 ALA A C 1
ATOM 679 O O . ALA A 1 82 ? -11.922 0.132 14.697 1.00 91.25 82 ALA A O 1
ATOM 680 N N . ALA A 1 83 ? -13.128 2.013 14.556 1.00 90.81 83 ALA A N 1
ATOM 681 C CA . ALA A 1 83 ? -13.750 1.849 15.866 1.00 90.81 83 ALA A CA 1
ATOM 682 C C . ALA A 1 83 ? -14.650 0.601 15.947 1.00 90.81 83 ALA A C 1
ATOM 684 O O . ALA A 1 83 ? -14.735 -0.033 16.996 1.00 90.81 83 ALA A O 1
ATOM 685 N N . ARG A 1 84 ? -15.294 0.215 14.838 1.00 92.69 84 ARG A N 1
ATOM 686 C CA . ARG A 1 84 ? -16.321 -0.844 14.800 1.00 92.69 84 ARG A CA 1
ATOM 687 C C . ARG A 1 84 ? -15.804 -2.217 14.376 1.00 92.69 84 ARG A C 1
ATOM 689 O O . ARG A 1 84 ? -16.498 -3.214 14.570 1.00 92.69 84 ARG A O 1
ATOM 696 N N . ILE A 1 85 ? -14.633 -2.289 13.749 1.00 93.88 85 ILE A N 1
ATOM 697 C CA . ILE A 1 85 ? -14.125 -3.551 13.211 1.00 93.88 85 ILE A CA 1
ATOM 698 C C . ILE A 1 85 ? -13.707 -4.519 14.326 1.00 93.88 85 ILE A C 1
ATOM 700 O O . ILE A 1 85 ? -13.205 -4.119 15.379 1.00 93.88 85 ILE A O 1
ATOM 704 N N . ARG A 1 86 ? -13.923 -5.815 14.077 1.00 94.56 86 ARG A N 1
ATOM 705 C CA . ARG A 1 86 ? -13.521 -6.903 14.974 1.00 94.56 86 ARG A CA 1
ATOM 706 C C . ARG A 1 86 ? -12.041 -7.226 14.800 1.00 94.56 86 ARG A C 1
ATOM 708 O O . ARG A 1 86 ? -11.540 -7.280 13.678 1.00 94.56 86 ARG A O 1
ATOM 715 N N . GLU A 1 87 ? -11.385 -7.560 15.904 1.00 95.00 87 GLU A N 1
ATOM 716 C CA . GLU A 1 87 ? -9.984 -7.995 15.931 1.00 95.00 87 GLU A CA 1
ATOM 717 C C . GLU A 1 87 ? -9.716 -9.193 15.021 1.00 95.00 87 GLU A C 1
ATOM 719 O O . GLU A 1 87 ? -8.746 -9.188 14.269 1.00 95.00 87 GLU A O 1
ATOM 724 N N . ALA A 1 88 ? -10.623 -10.173 15.000 1.00 96.00 88 ALA A N 1
ATOM 725 C CA . ALA A 1 88 ? -10.497 -11.359 14.156 1.00 96.00 88 ALA A CA 1
ATOM 726 C C . ALA A 1 88 ? -10.324 -11.024 12.660 1.00 96.00 88 ALA A C 1
ATOM 728 O O . ALA A 1 88 ? -9.614 -11.735 11.947 1.00 96.00 88 ALA A O 1
ATOM 729 N N . THR A 1 89 ? -10.933 -9.934 12.178 1.00 95.25 89 THR A N 1
ATOM 730 C CA . THR A 1 89 ? -10.778 -9.487 10.787 1.00 95.25 89 THR A CA 1
ATOM 731 C C . THR A 1 89 ? -9.359 -8.984 10.529 1.00 95.25 89 THR A C 1
ATOM 733 O O . THR A 1 89 ? -8.752 -9.363 9.528 1.00 95.25 89 THR A O 1
ATOM 736 N N . ILE A 1 90 ? -8.806 -8.197 11.455 1.00 94.38 90 ILE A N 1
ATOM 737 C CA . ILE A 1 90 ? -7.424 -7.708 11.380 1.00 94.38 90 ILE A CA 1
ATOM 738 C C . ILE A 1 90 ? -6.440 -8.875 11.493 1.00 94.38 90 ILE A C 1
ATOM 740 O O . ILE A 1 90 ? -5.541 -8.997 10.668 1.00 94.38 90 ILE A O 1
ATOM 744 N N . ALA A 1 91 ? -6.652 -9.799 12.432 1.00 95.62 91 ALA A N 1
ATOM 745 C CA . ALA A 1 91 ? -5.818 -10.990 12.585 1.00 95.62 91 ALA A CA 1
ATOM 746 C C . ALA A 1 91 ? -5.795 -11.848 11.308 1.00 95.62 91 ALA A C 1
ATOM 748 O O . ALA A 1 91 ? -4.734 -12.295 10.866 1.00 95.62 91 ALA A O 1
ATOM 749 N N . LYS A 1 92 ? -6.957 -12.044 10.668 1.00 96.44 92 LYS A N 1
ATOM 750 C CA . LYS A 1 92 ? -7.061 -12.770 9.394 1.00 96.44 92 LYS A CA 1
ATOM 751 C C . LYS A 1 92 ? -6.294 -12.063 8.276 1.00 96.44 92 LYS A C 1
ATOM 753 O O . LYS A 1 92 ? -5.619 -12.738 7.498 1.00 96.44 92 LYS A O 1
ATOM 758 N N . LEU A 1 93 ? -6.373 -10.735 8.213 1.00 95.31 93 LEU A N 1
ATOM 759 C CA . LEU A 1 93 ? -5.633 -9.926 7.248 1.00 95.31 93 LEU A CA 1
ATOM 760 C C . LEU A 1 93 ? -4.121 -10.069 7.463 1.00 95.31 93 LEU A C 1
ATOM 762 O O . LEU A 1 93 ? -3.412 -10.480 6.546 1.00 95.31 93 LEU A O 1
ATOM 766 N N . LEU A 1 94 ? -3.629 -9.844 8.683 1.00 95.12 94 LEU A N 1
ATOM 767 C CA . LEU A 1 94 ? -2.203 -9.973 9.009 1.00 95.12 94 LEU A CA 1
ATOM 768 C C . LEU A 1 94 ? -1.669 -11.377 8.682 1.00 95.12 94 LEU A C 1
ATOM 770 O O . LEU A 1 94 ? -0.596 -11.516 8.089 1.00 95.12 94 LEU A O 1
ATOM 774 N N .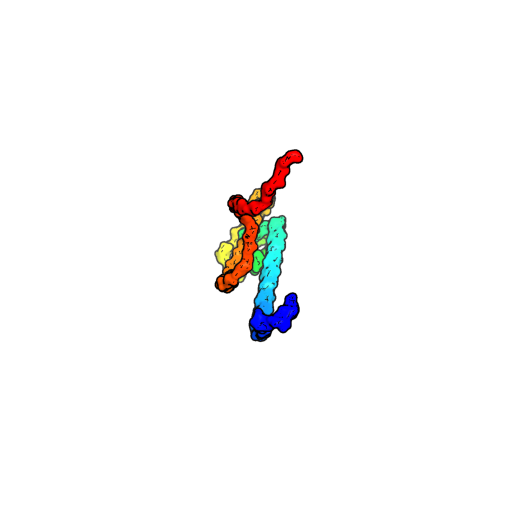 LYS A 1 95 ? -2.456 -12.423 8.972 1.00 95.81 95 LYS A N 1
ATOM 775 C CA . LYS A 1 95 ? -2.128 -13.812 8.621 1.00 95.81 95 LYS A CA 1
ATOM 776 C C . LYS A 1 95 ? -2.061 -14.033 7.107 1.00 95.81 95 LYS A C 1
ATOM 778 O O . LYS A 1 95 ? -1.131 -14.693 6.644 1.00 95.81 95 LYS A O 1
ATOM 783 N N . ARG A 1 96 ? -3.005 -13.482 6.332 1.00 96.12 96 ARG A N 1
ATOM 784 C CA . ARG A 1 96 ? -3.031 -13.583 4.859 1.00 96.12 96 ARG A CA 1
ATOM 785 C C . ARG A 1 96 ? -1.763 -13.001 4.234 1.00 96.12 96 ARG A C 1
ATOM 787 O O . ARG A 1 96 ? -1.170 -13.644 3.375 1.00 96.12 96 ARG A O 1
ATOM 794 N N . HIS A 1 97 ? -1.312 -11.847 4.721 1.00 95.06 97 HIS A N 1
ATOM 795 C CA . HIS A 1 97 ? -0.082 -11.197 4.250 1.00 95.06 97 HIS A CA 1
ATOM 796 C C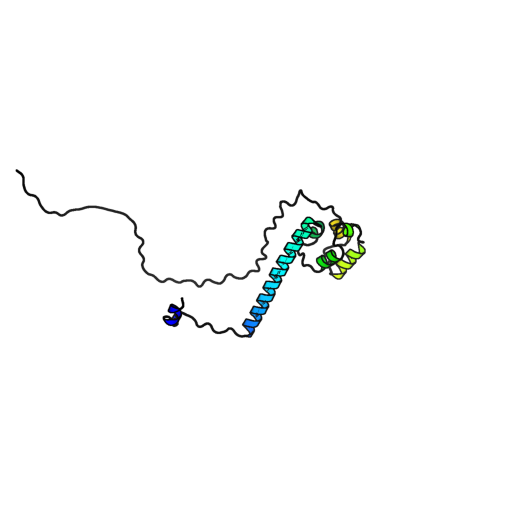 . HIS A 1 97 ? 1.194 -11.696 4.953 1.00 95.06 97 HIS A C 1
ATOM 798 O O . HIS A 1 97 ? 2.276 -11.175 4.698 1.00 95.06 97 HIS A O 1
ATOM 804 N N . ARG A 1 98 ? 1.090 -12.722 5.815 1.00 94.19 98 ARG A N 1
ATOM 805 C CA . ARG A 1 98 ? 2.207 -13.348 6.553 1.00 94.19 98 ARG A CA 1
ATOM 806 C C . ARG A 1 98 ? 3.027 -12.364 7.398 1.00 94.19 98 ARG A C 1
ATOM 808 O O . ARG A 1 98 ? 4.245 -12.499 7.521 1.00 94.19 98 ARG A O 1
ATOM 815 N N . ILE A 1 99 ? 2.363 -11.393 8.014 1.00 92.94 99 ILE A N 1
ATOM 816 C CA . ILE A 1 99 ? 3.009 -10.360 8.827 1.00 92.94 99 ILE A CA 1
ATOM 817 C C . ILE A 1 99 ? 3.204 -10.880 10.245 1.00 92.94 99 ILE A C 1
ATOM 819 O O . ILE A 1 99 ? 2.246 -11.282 10.893 1.00 92.94 99 ILE A O 1
ATOM 823 N N . ARG A 1 100 ? 4.453 -10.861 10.725 1.00 91.75 100 ARG A N 1
ATOM 824 C CA . ARG A 1 100 ? 4.822 -11.338 12.074 1.00 91.75 100 ARG A CA 1
ATOM 825 C C . ARG A 1 100 ? 5.194 -10.229 13.054 1.00 91.75 100 ARG A C 1
ATOM 827 O O . ARG A 1 100 ? 5.273 -10.474 14.244 1.00 91.75 100 ARG A O 1
ATOM 834 N N . ARG A 1 101 ? 5.475 -9.026 12.549 1.00 91.12 101 ARG A N 1
ATOM 835 C CA . ARG A 1 101 ? 5.881 -7.866 13.364 1.00 91.12 101 ARG A CA 1
ATOM 836 C C . ARG A 1 101 ? 4.704 -7.154 14.041 1.00 91.12 101 ARG A C 1
ATOM 838 O O . ARG A 1 101 ? 4.933 -6.276 14.859 1.00 91.12 101 ARG A O 1
ATOM 845 N N . PHE A 1 102 ? 3.477 -7.469 13.628 1.00 90.38 102 PHE A N 1
ATOM 846 C CA . PHE A 1 102 ? 2.256 -6.845 14.118 1.00 90.38 102 PHE A CA 1
ATOM 847 C C . PHE A 1 102 ? 1.301 -7.914 14.617 1.00 90.38 102 PHE A C 1
ATOM 849 O O . PHE A 1 102 ? 1.052 -8.889 13.909 1.00 90.38 102 PHE A O 1
ATOM 856 N N . ASP A 1 103 ? 0.723 -7.653 15.783 1.00 91.69 103 ASP A N 1
ATOM 857 C CA . ASP A 1 103 ? -0.414 -8.388 16.318 1.00 91.69 103 ASP A CA 1
ATOM 858 C C . ASP A 1 103 ? -1.696 -7.567 16.138 1.00 91.69 103 ASP A C 1
ATOM 860 O O . ASP A 1 103 ? -1.669 -6.337 16.042 1.00 91.69 103 ASP A O 1
ATOM 864 N N . ALA A 1 104 ? -2.841 -8.245 16.090 1.00 92.56 104 ALA A N 1
ATOM 865 C CA . ALA A 1 104 ? -4.120 -7.593 15.827 1.00 92.56 104 ALA A CA 1
ATOM 866 C C . ALA A 1 104 ? -4.562 -6.583 16.911 1.00 92.56 104 ALA A C 1
ATOM 868 O O . ALA A 1 104 ? -5.019 -5.506 16.515 1.00 92.56 104 ALA A O 1
ATOM 869 N N . PRO A 1 105 ? -4.411 -6.847 18.229 1.00 93.19 105 PRO A N 1
ATOM 870 C CA . PRO A 1 105 ? -4.798 -5.873 19.251 1.00 93.19 105 PRO A CA 1
ATOM 871 C C . PRO A 1 105 ? -3.992 -4.563 19.179 1.00 93.19 105 PRO A C 1
ATOM 873 O O . PRO A 1 105 ? -4.622 -3.516 19.038 1.00 93.19 105 PRO A O 1
ATOM 876 N N . PRO A 1 106 ? -2.638 -4.571 19.139 1.00 91.69 106 PRO A N 1
ATOM 877 C CA . PRO A 1 106 ? -1.860 -3.334 19.002 1.00 91.69 106 PRO A CA 1
ATOM 878 C C . PRO A 1 106 ? -2.200 -2.532 17.739 1.00 91.69 106 PRO A C 1
ATOM 880 O O . PRO A 1 106 ? -2.231 -1.299 17.762 1.00 91.69 106 PRO A O 1
ATOM 883 N N . VAL A 1 107 ? -2.483 -3.219 16.627 1.00 92.38 107 VAL A N 1
ATOM 884 C CA . VAL A 1 107 ? -2.913 -2.564 15.384 1.00 92.38 107 VAL A CA 1
ATOM 885 C C . VAL A 1 107 ? -4.262 -1.875 15.576 1.00 92.38 107 VAL A C 1
ATOM 887 O O . VAL A 1 107 ? -4.412 -0.719 15.186 1.00 92.38 107 VAL A O 1
ATOM 890 N N . LEU A 1 108 ? -5.237 -2.540 16.198 1.00 93.44 108 LEU A N 1
ATOM 891 C CA . LEU A 1 108 ? -6.539 -1.934 16.480 1.00 93.44 108 LEU A CA 1
ATOM 892 C C . LEU A 1 108 ? -6.443 -0.739 17.422 1.00 93.44 108 LEU A C 1
ATOM 894 O O . LEU A 1 108 ? -7.085 0.277 17.160 1.00 93.44 108 LEU A O 1
ATOM 898 N N . ASP A 1 109 ? -5.649 -0.846 18.482 1.00 92.12 109 ASP A N 1
ATOM 899 C CA . ASP A 1 109 ? -5.447 0.249 19.430 1.00 92.12 109 ASP A CA 1
ATOM 900 C C . ASP A 1 109 ? -4.850 1.470 18.730 1.00 92.12 109 ASP A C 1
ATOM 902 O O . ASP A 1 109 ? -5.333 2.591 18.902 1.00 92.12 109 ASP A O 1
ATOM 906 N N . THR A 1 110 ? -3.870 1.244 17.852 1.00 91.88 110 THR A N 1
ATOM 907 C CA . THR A 1 110 ? -3.289 2.300 17.017 1.00 91.88 110 THR A CA 1
ATOM 908 C C . THR A 1 110 ? -4.346 2.941 16.123 1.00 91.88 110 THR A C 1
ATOM 910 O O . THR A 1 110 ? -4.479 4.162 16.116 1.00 91.88 110 THR A O 1
ATOM 913 N N . LEU A 1 111 ? -5.145 2.138 15.410 1.00 90.88 111 LEU A N 1
ATOM 914 C CA . LEU A 1 111 ? -6.174 2.635 14.488 1.00 90.88 111 LEU A CA 1
ATOM 915 C C . LEU A 1 111 ? -7.306 3.398 15.192 1.00 90.88 111 LEU A C 1
ATOM 917 O O . LEU A 1 111 ? -7.923 4.273 14.584 1.00 90.88 111 LEU A O 1
ATOM 921 N N . ARG A 1 112 ? -7.595 3.061 16.452 1.00 91.56 112 ARG A N 1
ATOM 922 C CA . ARG A 1 112 ? -8.634 3.699 17.275 1.00 91.56 112 ARG A CA 1
ATOM 923 C C . ARG A 1 112 ? -8.131 4.915 18.043 1.00 91.56 112 ARG A C 1
ATOM 925 O O . ARG A 1 112 ? -8.946 5.644 18.610 1.00 91.56 112 ARG A O 1
ATOM 932 N N . ALA A 1 113 ? -6.820 5.144 18.074 1.00 85.69 113 ALA A N 1
ATOM 933 C CA . ALA A 1 113 ? -6.254 6.291 18.756 1.00 85.69 113 ALA A CA 1
ATOM 934 C C . ALA A 1 113 ? -6.836 7.593 18.172 1.00 85.69 113 ALA A C 1
ATOM 936 O O . ALA A 1 113 ? -6.910 7.747 16.947 1.00 85.69 113 ALA A O 1
ATOM 937 N N . PRO A 1 114 ? -7.247 8.553 19.022 1.00 71.19 114 PRO A N 1
ATOM 938 C CA . PRO A 1 114 ? -7.786 9.815 18.542 1.00 71.19 114 PRO A CA 1
ATOM 939 C C . PRO A 1 114 ? -6.743 10.510 17.673 1.00 71.19 114 PRO A C 1
ATOM 941 O O . PRO A 1 114 ? -5.557 10.531 18.012 1.00 71.19 114 PRO A O 1
ATOM 944 N N . ALA A 1 115 ? -7.183 11.098 16.557 1.00 63.47 115 ALA A N 1
ATOM 945 C CA . ALA A 1 115 ? -6.307 11.870 15.692 1.00 63.47 115 ALA A CA 1
ATOM 946 C C . ALA A 1 115 ? -5.615 12.946 16.541 1.00 63.47 115 ALA A C 1
ATOM 948 O O . ALA A 1 115 ? -6.253 13.881 17.021 1.00 63.47 115 ALA A O 1
ATOM 949 N N . GLN A 1 116 ? -4.300 12.814 16.739 1.00 57.28 116 GLN A N 1
ATOM 950 C CA . GLN A 1 116 ? -3.469 13.702 17.567 1.00 57.28 116 GLN A CA 1
ATOM 951 C C . GLN A 1 116 ? -3.222 15.050 16.854 1.00 57.28 116 GLN A C 1
ATOM 953 O O . GLN A 1 116 ? -2.123 15.617 16.852 1.00 57.28 116 GLN A O 1
ATOM 958 N N . GLY A 1 117 ? -4.259 15.550 16.181 1.00 51.53 117 GLY A N 1
ATOM 959 C CA . GLY A 1 117 ? -4.267 16.704 15.312 1.00 51.53 117 GLY A CA 1
ATOM 960 C C . GLY A 1 117 ? -3.965 17.971 16.091 1.00 51.53 117 GLY A C 1
ATOM 961 O O . GLY A 1 117 ? -4.846 18.554 16.711 1.00 51.53 117 GLY A O 1
ATOM 962 N N . ARG A 1 118 ? -2.699 18.396 16.022 1.00 48.16 118 ARG A N 1
ATOM 963 C CA . ARG A 1 118 ? -2.221 19.778 15.776 1.00 48.16 118 ARG A CA 1
ATOM 964 C C . ARG A 1 118 ? -0.944 20.144 16.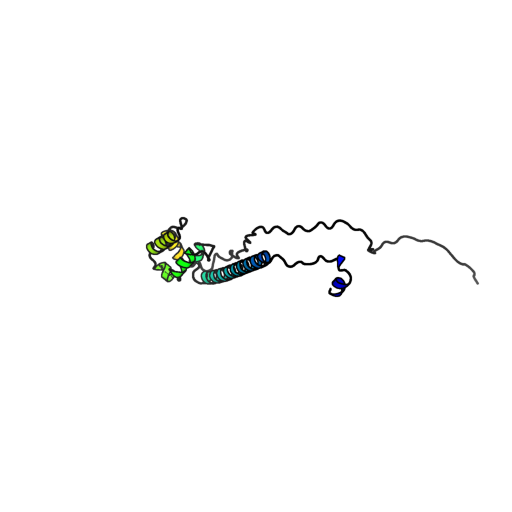532 1.00 48.16 118 ARG A C 1
ATOM 966 O O . ARG A 1 118 ? -0.268 21.066 16.091 1.00 48.16 118 ARG A O 1
ATOM 973 N N . ARG A 1 119 ? -0.562 19.467 17.626 1.00 44.97 119 ARG A N 1
ATOM 974 C CA . ARG A 1 119 ? 0.538 19.972 18.486 1.00 44.97 119 ARG A CA 1
ATOM 975 C C . ARG A 1 119 ? 1.930 19.358 18.294 1.00 44.97 119 ARG A C 1
ATOM 977 O O . ARG A 1 119 ? 2.895 20.063 18.569 1.00 44.97 119 ARG A O 1
ATOM 984 N N . ARG A 1 120 ? 2.093 18.118 17.810 1.00 48.28 120 ARG A N 1
ATOM 985 C CA . ARG A 1 120 ? 3.432 17.469 17.782 1.00 48.28 120 ARG A CA 1
ATOM 986 C C . ARG A 1 120 ? 4.132 17.380 16.419 1.00 48.28 120 ARG A C 1
ATOM 988 O O . ARG A 1 120 ? 5.350 17.239 16.386 1.00 48.28 120 ARG A O 1
ATOM 995 N N . ASN A 1 121 ? 3.432 17.558 15.297 1.00 49.31 121 ASN A N 1
ATOM 996 C CA . ASN A 1 121 ? 3.978 17.205 13.972 1.00 49.31 121 ASN A CA 1
ATOM 997 C C . ASN A 1 121 ? 4.721 18.309 13.199 1.00 49.31 121 ASN A C 1
ATOM 999 O O . ASN A 1 121 ? 5.068 18.115 12.036 1.00 49.31 121 ASN A O 1
ATOM 1003 N N . ARG A 1 122 ? 5.091 19.430 13.838 1.00 47.00 122 ARG A N 1
ATOM 1004 C CA . ARG A 1 122 ? 5.944 20.463 13.203 1.00 47.00 122 ARG A CA 1
ATOM 1005 C C . ARG A 1 122 ? 7.356 19.956 12.847 1.00 47.00 122 ARG A C 1
ATOM 1007 O O . ARG A 1 122 ? 8.054 20.613 12.081 1.00 47.00 122 ARG A O 1
ATOM 1014 N N . ARG A 1 123 ? 7.775 18.803 13.390 1.00 43.81 123 ARG A N 1
ATOM 1015 C CA . ARG A 1 123 ? 9.092 18.187 13.144 1.00 43.81 123 ARG A CA 1
ATOM 1016 C C . ARG A 1 123 ? 9.143 17.246 11.939 1.00 43.81 123 ARG A C 1
ATOM 1018 O O . ARG A 1 123 ? 10.241 16.937 11.491 1.00 43.81 123 ARG A O 1
ATOM 1025 N N . ILE A 1 124 ? 8.007 16.840 11.370 1.00 47.72 124 ILE A N 1
ATOM 1026 C CA . ILE A 1 124 ? 7.973 15.920 10.222 1.00 47.72 124 ILE A CA 1
ATOM 1027 C C . ILE A 1 124 ? 7.868 16.727 8.918 1.00 47.72 124 ILE A C 1
ATOM 1029 O O . ILE A 1 124 ? 6.997 16.514 8.084 1.00 47.72 124 ILE A O 1
ATOM 1033 N N . ARG A 1 125 ? 8.788 17.678 8.714 1.00 42.72 125 ARG A N 1
ATOM 1034 C CA . ARG A 1 125 ? 9.246 17.940 7.346 1.00 42.72 125 ARG A CA 1
ATOM 1035 C C . ARG A 1 125 ? 10.154 16.765 7.030 1.00 42.72 125 ARG A C 1
ATOM 1037 O O . ARG A 1 125 ? 11.303 16.760 7.464 1.00 42.72 125 ARG A O 1
ATOM 1044 N N . GLN A 1 126 ? 9.609 15.727 6.398 1.00 46.16 126 GLN A N 1
ATOM 1045 C CA . GLN A 1 126 ? 10.410 14.596 5.948 1.00 46.16 126 GLN A CA 1
ATOM 1046 C C . GLN A 1 126 ? 11.520 15.161 5.057 1.00 46.16 126 GLN A C 1
ATOM 1048 O O . GLN A 1 126 ? 11.272 15.598 3.937 1.00 46.16 126 GLN A O 1
ATOM 1053 N N . ARG A 1 127 ? 12.750 15.213 5.585 1.00 35.09 127 ARG A N 1
ATOM 1054 C CA . ARG A 1 127 ? 13.936 15.252 4.734 1.00 35.09 127 ARG A CA 1
ATOM 1055 C C . ARG A 1 127 ? 13.800 14.035 3.822 1.00 35.09 127 ARG A C 1
ATOM 1057 O O . ARG A 1 127 ? 13.616 12.942 4.367 1.00 35.09 127 ARG A O 1
ATOM 1064 N N . PRO A 1 128 ? 13.871 14.187 2.493 1.00 36.31 128 PRO A N 1
ATOM 1065 C CA . PRO A 1 128 ? 13.907 13.029 1.626 1.00 36.31 128 PRO A CA 1
ATOM 1066 C C . PRO A 1 128 ? 15.136 12.221 2.042 1.00 36.31 128 PRO A C 1
ATOM 1068 O O . PRO A 1 128 ? 16.275 12.659 1.877 1.00 36.31 128 PRO A O 1
ATOM 1071 N N . ARG A 1 129 ? 14.919 11.055 2.660 1.00 42.06 129 ARG A N 1
ATOM 1072 C CA . ARG A 1 129 ? 15.957 10.034 2.701 1.00 42.06 129 ARG A CA 1
ATOM 1073 C C . ARG A 1 129 ? 16.042 9.546 1.269 1.00 42.06 129 ARG A C 1
ATOM 1075 O O . ARG A 1 129 ? 15.286 8.673 0.860 1.00 42.06 129 ARG A O 1
ATOM 1082 N N . HIS A 1 130 ? 16.912 10.183 0.494 1.00 39.56 130 HIS A N 1
ATOM 1083 C CA . HIS A 1 130 ? 17.423 9.577 -0.715 1.00 39.56 130 HIS A CA 1
ATOM 1084 C C . HIS A 1 130 ? 17.983 8.225 -0.275 1.00 39.56 130 HIS A C 1
ATOM 1086 O O . HIS A 1 130 ? 19.034 8.162 0.363 1.00 39.56 130 HIS A O 1
ATOM 1092 N N . HIS A 1 131 ? 17.267 7.142 -0.571 1.00 38.59 131 HIS A N 1
ATOM 1093 C CA . HIS A 1 131 ? 17.928 5.873 -0.793 1.00 38.59 131 HIS A CA 1
ATOM 1094 C C . HIS A 1 131 ? 18.786 6.106 -2.031 1.00 38.59 131 HIS A C 1
ATOM 1096 O O . HIS A 1 131 ? 18.352 5.919 -3.163 1.00 38.59 131 HIS A O 1
ATOM 1102 N N . ALA A 1 132 ? 19.977 6.656 -1.792 1.00 38.03 132 ALA A N 1
ATOM 1103 C CA . ALA A 1 132 ? 21.054 6.675 -2.746 1.00 38.03 132 ALA A CA 1
ATOM 1104 C C . ALA A 1 132 ? 21.413 5.209 -2.960 1.00 38.03 132 ALA A C 1
ATOM 1106 O O . ALA A 1 132 ? 22.252 4.636 -2.269 1.00 38.03 132 ALA A O 1
ATOM 1107 N N . HIS A 1 133 ? 20.705 4.575 -3.888 1.00 39.62 133 HIS A N 1
ATOM 1108 C CA . HIS A 1 133 ? 21.281 3.466 -4.603 1.00 39.62 133 HIS A CA 1
ATOM 1109 C C . HIS A 1 133 ? 22.548 4.040 -5.234 1.00 39.62 133 HIS A C 1
ATOM 1111 O O . HIS A 1 133 ? 22.479 5.009 -5.991 1.00 39.62 133 HIS A O 1
ATOM 1117 N N . CYS A 1 134 ? 23.703 3.539 -4.804 1.00 34.22 134 CYS A N 1
ATOM 1118 C CA . CYS A 1 134 ? 25.007 3.973 -5.273 1.00 34.22 134 CYS A CA 1
ATOM 1119 C C . CYS A 1 134 ? 25.135 3.724 -6.783 1.00 34.22 134 CYS A C 1
ATOM 1121 O O . CYS A 1 134 ? 25.688 2.713 -7.208 1.00 34.22 134 CYS A O 1
ATOM 1123 N N . LEU A 1 135 ? 24.650 4.656 -7.599 1.00 38.47 135 LEU A N 1
ATOM 1124 C CA . LEU A 1 135 ? 25.138 4.845 -8.954 1.00 38.47 135 LEU A CA 1
ATOM 1125 C C . LEU A 1 135 ? 26.536 5.445 -8.810 1.00 38.47 135 LEU A C 1
ATOM 1127 O O . LEU A 1 135 ? 26.706 6.556 -8.306 1.00 38.47 135 LEU A O 1
ATOM 1131 N N . HIS A 1 136 ? 27.543 4.655 -9.174 1.00 44.97 136 HIS A N 1
ATOM 1132 C CA . HIS A 1 136 ? 28.918 5.116 -9.325 1.00 44.97 136 HIS A CA 1
ATOM 1133 C C . HIS A 1 136 ? 28.946 6.452 -10.092 1.00 44.97 136 HIS A C 1
ATOM 1135 O O . HIS A 1 136 ? 28.292 6.555 -11.134 1.00 44.97 136 HIS A O 1
ATOM 1141 N N . PRO A 1 137 ? 29.711 7.463 -9.645 1.00 45.75 137 PRO A N 1
ATOM 1142 C CA . PRO A 1 137 ? 29.954 8.633 -10.474 1.00 45.75 137 PRO A CA 1
ATOM 1143 C C . PRO A 1 137 ? 30.701 8.197 -11.747 1.00 45.75 137 PRO A C 1
ATOM 1145 O O . PRO A 1 137 ? 31.569 7.318 -11.670 1.00 45.75 137 PRO A O 1
ATOM 1148 N N . PRO A 1 138 ? 30.418 8.785 -12.925 1.00 42.91 138 PRO A N 1
ATOM 1149 C CA . PRO A 1 138 ? 31.242 8.531 -14.094 1.00 42.91 138 PRO A CA 1
ATOM 1150 C C . PRO A 1 138 ? 32.674 8.982 -13.785 1.00 42.91 138 PRO A C 1
ATOM 1152 O O . PRO A 1 138 ? 32.907 10.125 -13.385 1.00 42.91 138 PRO A O 1
ATOM 1155 N N . ARG A 1 139 ? 33.639 8.068 -13.957 1.00 40.34 139 ARG A N 1
ATOM 1156 C CA . ARG A 1 139 ? 35.071 8.389 -13.962 1.00 40.34 139 ARG A CA 1
ATOM 1157 C C . ARG A 1 139 ? 35.295 9.522 -14.966 1.00 40.34 139 ARG A C 1
ATOM 1159 O O . ARG A 1 139 ? 35.164 9.307 -16.169 1.00 40.34 139 ARG A O 1
ATOM 1166 N N . GLN A 1 140 ? 35.621 10.716 -14.477 1.00 53.53 140 GLN A N 1
ATOM 1167 C CA . GLN A 1 140 ? 36.145 11.779 -15.327 1.00 53.53 140 GLN A CA 1
ATOM 1168 C C . GLN A 1 140 ? 37.479 11.285 -15.909 1.00 53.53 140 GLN A C 1
ATOM 1170 O O . GLN A 1 140 ? 38.328 10.829 -15.136 1.00 53.53 140 GLN A O 1
ATOM 1175 N N . PRO A 1 141 ? 37.691 11.317 -17.235 1.00 41.50 141 PRO A N 1
ATOM 1176 C CA . PRO A 1 141 ? 39.014 11.061 -17.771 1.00 41.50 141 PRO A CA 1
ATOM 1177 C C . PRO A 1 141 ? 39.943 12.189 -17.320 1.00 41.50 141 PRO A C 1
ATOM 1179 O O . PRO A 1 141 ? 39.624 13.369 -17.463 1.00 41.50 141 PRO A O 1
ATOM 1182 N N . ALA A 1 142 ? 41.085 11.805 -16.754 1.00 43.47 142 ALA A N 1
ATOM 1183 C CA . ALA A 1 142 ? 42.165 12.710 -16.411 1.00 43.47 142 ALA A CA 1
ATOM 1184 C C . ALA A 1 142 ? 42.571 13.518 -17.654 1.00 43.47 142 ALA A C 1
ATOM 1186 O O . ALA A 1 142 ? 43.140 12.972 -18.601 1.00 43.47 142 ALA A O 1
ATOM 1187 N N . ALA A 1 143 ? 42.269 14.816 -17.652 1.00 39.72 143 ALA A N 1
ATOM 1188 C CA . ALA A 1 143 ? 42.848 15.756 -18.596 1.00 39.72 143 ALA A CA 1
ATOM 1189 C C . ALA A 1 143 ? 44.314 15.963 -18.202 1.00 39.72 143 ALA A C 1
ATOM 1191 O O . ALA A 1 143 ? 44.641 16.715 -17.285 1.00 39.72 143 ALA A O 1
ATOM 1192 N N . GLN A 1 144 ? 45.183 15.219 -18.875 1.00 45.53 144 GLN A N 1
ATOM 1193 C CA . GLN A 1 144 ? 46.623 15.398 -18.838 1.00 45.53 144 GLN A CA 1
ATOM 1194 C C . GLN A 1 144 ? 46.974 16.600 -19.722 1.00 45.53 144 GLN A C 1
ATOM 1196 O O . GLN A 1 144 ? 46.709 16.602 -20.920 1.00 45.53 144 GLN A O 1
ATOM 1201 N N . THR A 1 145 ? 47.500 17.631 -19.068 1.00 41.88 145 THR A N 1
ATOM 1202 C CA . THR A 1 145 ? 48.606 18.504 -19.484 1.00 41.88 145 THR A CA 1
ATOM 1203 C C . THR A 1 145 ? 48.812 18.744 -20.987 1.00 41.88 145 THR A C 1
ATOM 1205 O O . THR A 1 145 ? 49.317 17.894 -21.713 1.00 41.88 145 THR A O 1
ATOM 1208 N N . GLY A 1 146 ? 48.569 19.983 -21.415 1.00 35.16 146 GLY A N 1
ATOM 1209 C CA . GLY A 1 146 ? 49.066 20.533 -22.674 1.00 35.16 146 GLY A CA 1
ATOM 1210 C C . GLY A 1 146 ? 49.242 22.041 -22.537 1.00 35.16 146 GLY A C 1
ATOM 1211 O O . GLY A 1 146 ? 48.268 22.772 -22.396 1.00 35.16 146 GLY A O 1
ATOM 1212 N N . ALA A 1 147 ? 50.494 22.484 -22.499 1.00 36.16 147 ALA A N 1
ATOM 1213 C CA . ALA A 1 147 ? 50.909 23.874 -22.390 1.00 36.16 147 ALA A CA 1
ATOM 1214 C C . ALA A 1 147 ? 50.335 24.763 -23.511 1.00 36.16 147 ALA A C 1
ATOM 1216 O O . ALA A 1 147 ? 50.260 24.327 -24.654 1.00 36.16 147 ALA A O 1
ATOM 1217 N N . SER A 1 148 ? 50.015 26.025 -23.199 1.00 36.12 148 SER A N 1
ATOM 1218 C CA . SER A 1 148 ? 50.621 27.211 -23.837 1.00 36.12 148 SER A CA 1
ATOM 1219 C C . SER A 1 148 ? 49.774 28.478 -23.633 1.00 36.12 148 SER A C 1
ATOM 1221 O O . SER A 1 148 ? 48.612 28.550 -24.016 1.00 36.12 148 SER A O 1
ATOM 1223 N N . SER A 1 149 ? 50.434 29.500 -23.080 1.00 40.91 149 SER A N 1
ATOM 1224 C CA . SER A 1 149 ? 50.307 30.932 -23.404 1.00 40.91 149 SER A CA 1
ATOM 1225 C C . SER A 1 149 ? 48.922 31.608 -23.434 1.00 40.91 149 SER A C 1
ATOM 1227 O O . SER A 1 149 ? 48.291 31.694 -24.482 1.00 40.91 149 SER A O 1
ATOM 1229 N N . ALA A 1 150 ? 48.567 32.284 -22.340 1.00 32.59 150 ALA A N 1
ATOM 1230 C CA . ALA A 1 150 ? 47.881 33.588 -22.354 1.00 32.59 150 ALA A CA 1
ATOM 1231 C C . ALA A 1 150 ? 48.018 34.204 -20.948 1.00 32.59 150 ALA A C 1
ATOM 1233 O O . ALA A 1 150 ? 47.383 33.766 -19.998 1.00 32.59 150 ALA A O 1
ATOM 1234 N N . ARG A 1 151 ? 49.061 35.006 -20.705 1.00 32.66 151 ARG A N 1
ATOM 1235 C CA . ARG A 1 151 ? 49.010 36.480 -20.740 1.00 32.66 151 ARG A CA 1
ATOM 1236 C C . ARG A 1 151 ? 47.875 37.041 -19.868 1.00 32.66 151 ARG A C 1
ATOM 1238 O O . ARG A 1 151 ? 46.839 37.446 -20.377 1.00 32.66 151 ARG A O 1
ATOM 1245 N N . TRP A 1 152 ? 48.127 37.112 -18.564 1.00 28.00 152 TRP A N 1
ATOM 1246 C CA . TRP A 1 152 ? 47.431 38.024 -17.655 1.00 28.00 152 TRP A CA 1
ATOM 1247 C C . TRP A 1 152 ? 48.265 39.306 -17.531 1.00 28.00 152 TRP A C 1
ATOM 1249 O O . TRP A 1 152 ? 49.454 39.199 -17.221 1.00 28.00 152 TRP A O 1
ATOM 1259 N N . PRO A 1 153 ? 47.715 40.503 -17.788 1.00 42.53 153 PRO A N 1
ATOM 1260 C CA . PRO A 1 153 ? 48.374 41.746 -17.431 1.00 42.53 153 PRO A CA 1
ATOM 1261 C C . PRO A 1 153 ? 47.898 42.172 -16.039 1.00 42.53 153 PRO A C 1
ATOM 1263 O O . PRO A 1 153 ? 46.699 42.281 -15.817 1.00 42.53 153 PRO A O 1
ATOM 1266 N N . ASP A 1 154 ? 48.815 42.437 -15.112 1.00 32.16 154 ASP A N 1
ATOM 1267 C CA . ASP A 1 154 ? 48.853 43.769 -14.508 1.00 32.16 154 ASP A CA 1
ATOM 1268 C C . ASP A 1 154 ? 50.070 43.995 -13.604 1.00 32.16 154 ASP A C 1
ATOM 1270 O O . ASP A 1 154 ? 50.434 43.164 -12.778 1.00 32.16 154 ASP A O 1
ATOM 1274 N N . ARG A 1 155 ? 50.625 45.199 -13.786 1.00 31.48 155 ARG A N 1
ATOM 1275 C CA . ARG A 1 155 ? 51.362 46.057 -12.845 1.00 31.48 155 ARG A CA 1
ATOM 1276 C C . ARG A 1 155 ? 52.487 45.439 -12.007 1.00 31.48 155 ARG A C 1
ATOM 1278 O O . ARG A 1 155 ? 52.245 44.772 -11.011 1.00 31.48 155 ARG A O 1
ATOM 1285 N N . GLN A 1 156 ? 53.693 45.975 -12.200 1.00 40.84 156 GLN A N 1
ATOM 1286 C CA . GLN A 1 156 ? 54.130 47.109 -11.372 1.00 40.84 156 GLN A CA 1
ATOM 1287 C C . GLN A 1 156 ? 55.338 47.858 -11.978 1.00 40.84 156 GLN A C 1
ATOM 1289 O O . GLN A 1 156 ? 56.039 47.312 -12.829 1.00 40.84 156 GLN A O 1
ATOM 1294 N N . PRO A 1 157 ? 55.526 49.137 -11.604 1.00 45.59 157 PRO A N 1
ATOM 1295 C CA . PRO A 1 157 ? 56.448 50.079 -12.236 1.00 45.59 157 PRO A CA 1
ATOM 1296 C C . PRO A 1 157 ? 57.834 50.006 -11.594 1.00 45.59 157 PRO A C 1
ATOM 1298 O O . PRO A 1 157 ? 57.898 49.762 -10.402 1.00 45.59 157 PRO A O 1
ATOM 1301 N N . HIS A 1 158 ? 58.917 50.328 -12.312 1.00 35.41 158 HIS A N 1
ATOM 1302 C CA . HIS A 1 158 ? 60.080 50.997 -11.710 1.00 35.41 158 HIS A CA 1
ATOM 1303 C C . HIS A 1 158 ? 61.030 51.629 -12.749 1.00 35.41 158 HIS A C 1
ATOM 1305 O O . HIS A 1 158 ? 61.550 50.957 -13.629 1.00 35.41 158 HIS A O 1
ATOM 1311 N N . ARG A 1 159 ? 61.300 52.920 -12.491 1.00 34.62 159 ARG A N 1
ATOM 1312 C CA . ARG A 1 159 ? 62.542 53.708 -12.667 1.00 34.62 159 ARG A CA 1
ATOM 1313 C C . ARG A 1 159 ? 63.079 54.055 -14.071 1.00 34.62 159 ARG A C 1
ATOM 1315 O O . ARG A 1 159 ? 63.636 53.220 -14.763 1.00 34.62 159 ARG A O 1
ATOM 1322 N N . ASN A 1 160 ? 63.034 55.373 -14.343 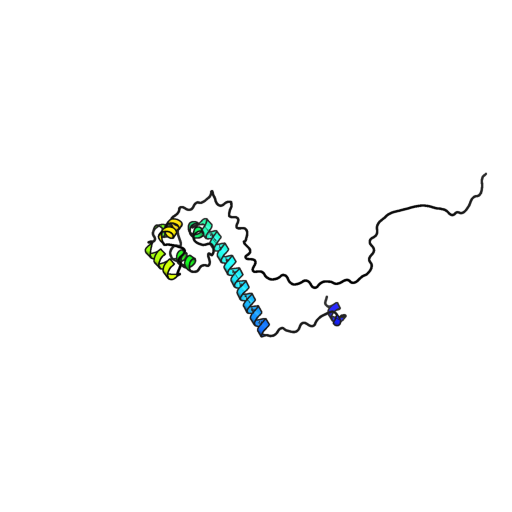1.00 34.59 160 ASN A N 1
ATOM 1323 C CA . ASN A 1 160 ? 64.136 56.300 -14.694 1.00 34.59 160 ASN A CA 1
ATOM 1324 C C . ASN A 1 160 ? 65.363 55.673 -15.394 1.00 34.59 160 ASN A C 1
ATOM 1326 O O . ASN A 1 160 ? 65.998 54.796 -14.824 1.00 34.59 160 ASN A O 1
ATOM 1330 N N . ARG A 1 161 ? 65.871 56.198 -16.520 1.00 34.66 161 ARG A N 1
ATOM 1331 C CA . ARG A 1 161 ? 66.613 57.473 -16.600 1.00 34.66 161 ARG A CA 1
ATOM 1332 C C . ARG A 1 161 ? 67.084 57.720 -18.051 1.00 34.66 161 ARG A C 1
ATOM 1334 O O . ARG A 1 161 ? 67.543 56.786 -18.691 1.00 34.66 161 ARG A O 1
ATOM 1341 N N . ALA A 1 162 ? 67.125 59.005 -18.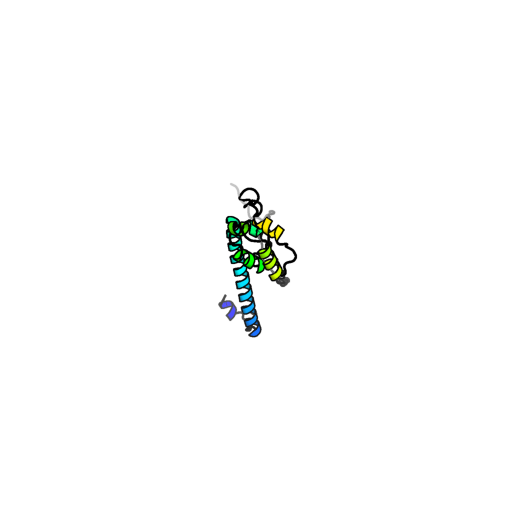405 1.00 36.31 162 ALA A N 1
ATOM 1342 C CA . ALA A 1 162 ? 68.183 59.719 -19.137 1.00 36.31 162 ALA A CA 1
ATOM 1343 C C . ALA A 1 162 ? 68.427 59.524 -20.651 1.00 36.31 162 ALA A C 1
ATOM 1345 O O . ALA A 1 162 ? 68.659 58.428 -21.144 1.00 36.31 162 ALA A O 1
ATOM 1346 N N . GLY A 1 163 ? 68.557 60.694 -21.296 1.00 38.94 163 GLY A N 1
ATOM 1347 C CA . GLY A 1 163 ? 69.189 60.965 -22.593 1.00 38.94 163 GLY A CA 1
ATOM 1348 C C . GLY A 1 163 ? 68.189 61.603 -23.562 1.00 38.94 163 GLY A C 1
ATOM 1349 O O . GLY A 1 163 ? 67.306 60.907 -24.031 1.00 38.94 163 GLY A O 1
ATOM 1350 N N . GLY A 1 164 ? 68.177 62.898 -23.885 1.00 35.28 164 GLY A N 1
ATOM 1351 C CA . GLY A 1 164 ? 69.184 63.953 -23.776 1.00 35.28 164 GLY A CA 1
ATOM 1352 C C . GLY A 1 164 ? 69.331 64.624 -25.149 1.00 35.28 164 GLY A C 1
ATOM 1353 O O . GLY A 1 164 ? 69.868 63.996 -26.049 1.00 35.28 164 GLY A O 1
ATOM 1354 N N . ALA A 1 165 ? 68.819 65.848 -25.303 1.00 41.72 165 ALA A N 1
ATOM 1355 C CA . ALA A 1 165 ? 69.118 66.846 -26.348 1.00 41.72 165 ALA A CA 1
ATOM 1356 C C . ALA A 1 165 ? 68.184 68.045 -26.081 1.00 41.72 165 ALA A C 1
ATOM 1358 O O . ALA A 1 165 ? 66.998 67.828 -25.870 1.00 41.72 165 ALA A O 1
ATOM 1359 N N . GLY A 1 166 ? 68.578 69.309 -26.014 1.00 40.00 166 GLY A N 1
ATOM 1360 C CA . GLY A 1 166 ? 69.857 69.999 -26.105 1.00 40.00 166 GLY A CA 1
ATOM 1361 C C . GLY A 1 166 ? 69.632 71.395 -25.501 1.00 40.00 166 GLY A C 1
ATOM 1362 O O . GLY A 1 166 ? 68.499 71.876 -25.453 1.00 40.00 166 GLY A O 1
ATOM 1363 N N . ALA A 1 167 ? 70.691 71.973 -24.949 1.00 41.97 167 ALA A N 1
ATOM 1364 C CA . ALA A 1 167 ? 70.730 73.326 -24.406 1.00 41.97 167 ALA A CA 1
ATOM 1365 C C . ALA A 1 167 ? 71.063 74.349 -25.504 1.00 41.97 167 ALA A C 1
ATOM 1367 O O . ALA A 1 167 ? 71.667 73.947 -26.490 1.00 41.97 167 ALA A O 1
ATOM 1368 N N . GLU A 1 168 ? 70.701 75.614 -25.247 1.00 37.94 168 GLU A N 1
ATOM 1369 C CA . GLU A 1 168 ? 71.151 76.919 -25.804 1.00 37.94 168 GLU A CA 1
ATOM 1370 C C . GLU A 1 168 ? 69.917 77.799 -26.081 1.00 37.94 168 GLU A C 1
ATOM 1372 O O . GLU A 1 168 ? 68.937 77.326 -26.640 1.00 37.94 168 GLU A O 1
ATOM 1377 N N . GLU A 1 169 ? 69.820 79.067 -25.687 1.00 36.25 169 GLU A N 1
ATOM 1378 C CA . GLU A 1 169 ? 70.759 80.013 -25.083 1.00 36.25 169 GLU A CA 1
ATOM 1379 C C . GLU A 1 169 ? 69.931 81.191 -24.532 1.00 36.25 169 GLU A C 1
ATOM 1381 O O . GLU A 1 169 ? 68.777 81.399 -24.913 1.00 36.25 169 GLU A O 1
ATOM 1386 N N . ALA A 1 170 ? 70.514 81.924 -23.591 1.00 42.47 170 ALA A N 1
ATOM 1387 C CA . ALA A 1 170 ? 69.957 83.105 -22.953 1.00 42.47 170 ALA A CA 1
ATOM 1388 C C . ALA A 1 170 ? 70.171 84.369 -23.802 1.00 42.47 170 ALA A C 1
ATOM 1390 O O . ALA A 1 170 ? 71.246 84.521 -24.372 1.00 42.47 170 ALA A O 1
ATOM 1391 N N . ALA A 1 171 ? 69.193 85.283 -23.795 1.00 40.50 171 ALA A N 1
ATOM 1392 C CA . ALA A 1 171 ? 69.326 86.746 -23.650 1.00 40.50 171 ALA A CA 1
ATOM 1393 C C . ALA A 1 171 ? 67.987 87.426 -23.971 1.00 40.50 171 ALA A C 1
ATOM 1395 O O . ALA A 1 171 ? 67.459 87.206 -25.083 1.00 40.50 171 ALA A O 1
#

Organism: Sinorhizobium fredii (strain NBRC 101917 / NGR234) (NCBI:txid394)

Sequence (171 aa):
MASALRTDPRCFRLLAVSDPVVIELREWSRIAEDLSAERNRLTNRMREQLWRYFPALLELENDLGAEWLLDLWDTVPTPDKAARIREATIAKLLKRHRIRRFDAPPVLDTLRAPAQGRRRNRRIRQRPRHHAHCLHPPRQPAAQTGASSARWPDRQPHRNRAGGAGAEEAA

Secondary structure (DSSP, 8-state):
-HHHHHH-GGGS---PPPPHHHHHHHHHHHHHHHHHHHHHHHHHHHHHHHHHH-GGGGGT-S-TT-HHHHHHHHH--SHHHHHH--HHHHHHHHHHTT--S--HHHHHHHHHS---TTTSGGG------------------------------------------------

Foldseek 3Di:
DVVCCVVPVVVDDDDDDPDPVVVVVVVVVVVVVVVVVVLVVVQVVVQVVCLVFQCLLCVVDVPCPPPLSVVVCVCPVHLVSLVVDDLVVQQVSCVVSVPDVDHSVVSSCSSNPPNPPDPDCPPPPPPPPPPCPDPDDPPDPDPDDDDDDDDDDDDDDDDDDDDDDDDDDDD